Protein AF-A0AAN8NT73-F1 (afdb_monomer)

Solvent-accessible surface area (backbone atoms only — not comparable to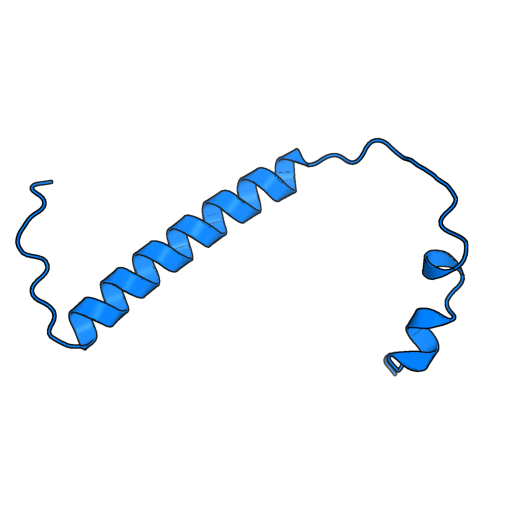 full-atom values): 3908 Å² total; per-residue (Å²): 133,84,78,52,72,77,56,52,66,69,32,60,82,66,69,65,72,79,73,94,65,92,77,84,52,69,67,55,54,54,49,52,54,54,52,51,52,53,50,54,51,51,49,53,53,50,39,49,74,71,68,51,83,84,84,84,70,95,124

Structure (mmCIF, N/CA/C/O backbone):
data_AF-A0AAN8NT73-F1
#
_entry.id   AF-A0AAN8NT73-F1
#
loop_
_atom_site.group_PDB
_atom_site.id
_atom_site.type_symbol
_atom_site.label_atom_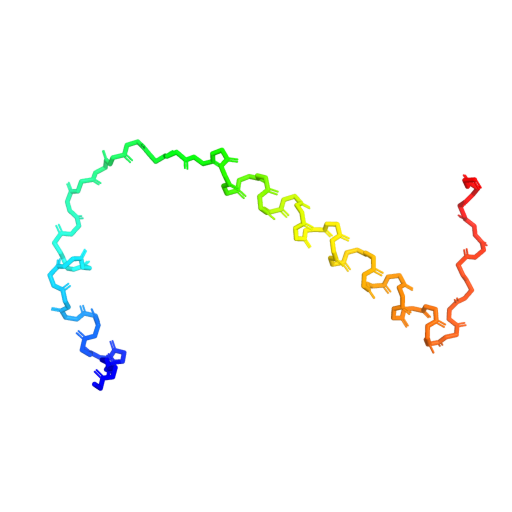id
_atom_site.label_alt_id
_atom_site.label_comp_id
_atom_site.label_asym_id
_atom_site.label_entity_id
_atom_site.label_seq_id
_atom_site.pdbx_PDB_ins_code
_atom_site.Cartn_x
_atom_site.Cartn_y
_atom_site.Cartn_z
_atom_site.occupancy
_atom_site.B_iso_or_equiv
_atom_site.auth_seq_id
_atom_site.auth_comp_id
_atom_site.auth_asym_id
_atom_site.auth_atom_id
_atom_site.pdbx_PDB_model_num
ATOM 1 N N . LYS A 1 1 ? 2.144 -10.479 25.644 1.00 86.81 1 LYS A N 1
ATOM 2 C CA . LYS A 1 1 ? 1.519 -11.307 24.575 1.00 86.81 1 LYS A CA 1
ATOM 3 C C . LYS A 1 1 ? 0.749 -10.363 23.646 1.00 86.81 1 LYS A C 1
ATOM 5 O O . LYS A 1 1 ? 0.161 -9.427 24.170 1.00 86.81 1 LYS A O 1
ATOM 10 N N . ARG A 1 2 ? 0.819 -10.510 22.314 1.00 93.50 2 ARG A N 1
ATOM 11 C CA . ARG A 1 2 ? 0.078 -9.632 21.376 1.00 93.50 2 ARG A CA 1
ATOM 12 C C . ARG A 1 2 ? -1.413 -9.995 21.375 1.00 93.50 2 ARG A C 1
ATOM 14 O O . ARG A 1 2 ? -1.737 -11.158 21.605 1.00 93.50 2 ARG A O 1
ATOM 21 N N . LEU A 1 3 ? -2.281 -9.016 21.118 1.00 94.06 3 LEU A N 1
ATOM 22 C CA . LEU A 1 3 ? -3.723 -9.230 20.963 1.00 94.06 3 LEU A CA 1
ATOM 23 C C . LEU A 1 3 ? -4.016 -10.065 19.712 1.00 94.06 3 LEU A C 1
ATOM 25 O O . LEU A 1 3 ? -3.325 -9.937 18.696 1.00 94.06 3 LEU A O 1
ATOM 29 N N . THR A 1 4 ? -5.050 -10.902 19.777 1.00 95.88 4 THR A N 1
ATOM 30 C CA . THR A 1 4 ? -5.596 -11.557 18.583 1.00 95.88 4 THR A CA 1
ATOM 31 C C . THR A 1 4 ? -6.373 -10.543 17.735 1.00 95.88 4 THR A C 1
ATOM 33 O O . THR A 1 4 ? -6.858 -9.542 18.267 1.00 95.88 4 THR A O 1
ATOM 36 N N . PRO A 1 5 ? -6.572 -10.794 16.429 1.00 93.62 5 PRO A N 1
ATOM 37 C CA . PRO A 1 5 ? -7.370 -9.905 15.581 1.00 93.62 5 PRO A CA 1
ATOM 38 C C . PRO A 1 5 ? -8.769 -9.633 16.151 1.00 93.62 5 PRO A C 1
ATOM 40 O O . PRO A 1 5 ? -9.219 -8.491 16.183 1.00 93.62 5 PRO A O 1
ATOM 43 N N . THR A 1 6 ? -9.420 -10.669 16.691 1.00 94.56 6 THR A N 1
ATOM 44 C CA . THR A 1 6 ? -10.740 -10.565 17.330 1.00 94.56 6 THR A CA 1
ATOM 45 C C . THR A 1 6 ? -10.741 -9.669 18.566 1.00 94.56 6 THR A C 1
ATOM 47 O O . THR A 1 6 ? -11.729 -8.988 18.825 1.00 94.56 6 THR A O 1
ATOM 50 N N . GLN A 1 7 ? -9.641 -9.642 19.319 1.00 94.12 7 GLN A N 1
ATOM 51 C CA . GLN A 1 7 ? -9.476 -8.754 20.466 1.00 94.12 7 GLN A CA 1
ATOM 52 C C . GLN A 1 7 ? -9.190 -7.311 20.030 1.00 94.12 7 GLN A C 1
ATOM 54 O O . GLN A 1 7 ? -9.739 -6.391 20.629 1.00 94.12 7 GLN A O 1
ATOM 59 N N . CYS A 1 8 ? -8.396 -7.098 18.973 1.00 93.62 8 CYS A N 1
ATOM 60 C CA . CYS A 1 8 ? -8.127 -5.761 18.430 1.00 93.62 8 CYS A CA 1
ATOM 61 C C . CYS A 1 8 ? -9.408 -5.061 17.965 1.00 93.62 8 CYS A C 1
ATOM 63 O O . CYS A 1 8 ? -9.605 -3.891 18.269 1.00 93.62 8 CYS A O 1
ATOM 65 N N . LEU A 1 9 ? -10.299 -5.779 17.274 1.00 91.19 9 LEU A N 1
ATOM 66 C CA . LEU A 1 9 ? -11.553 -5.213 16.759 1.00 91.19 9 LEU A CA 1
ATOM 67 C C . LEU A 1 9 ? -12.520 -4.753 17.861 1.00 91.19 9 LEU A C 1
ATOM 69 O O . LEU A 1 9 ? -13.366 -3.907 17.607 1.00 91.19 9 LEU A O 1
ATOM 73 N N . ARG A 1 10 ? -12.391 -5.288 19.081 1.00 93.06 10 ARG A N 1
ATOM 74 C CA . ARG A 1 10 ? -13.188 -4.881 20.254 1.00 93.06 10 ARG A CA 1
ATOM 75 C C . ARG A 1 10 ? -12.536 -3.753 21.057 1.00 93.06 10 ARG A C 1
ATOM 77 O O . ARG A 1 10 ? -13.051 -3.368 22.103 1.00 93.06 10 ARG A O 1
ATOM 84 N N . HIS A 1 11 ? -11.363 -3.280 20.643 1.00 91.50 11 HIS A N 1
ATOM 85 C CA . HIS A 1 11 ? -10.620 -2.278 21.389 1.00 91.50 11 HIS A CA 1
ATOM 86 C C . HIS A 1 11 ? -11.245 -0.892 21.198 1.00 91.50 11 HIS A C 1
ATOM 88 O O . HIS A 1 11 ? -11.466 -0.473 20.065 1.00 91.50 11 HIS A O 1
ATOM 94 N N . LYS A 1 12 ? -11.434 -0.146 22.296 1.00 89.50 12 LYS A N 1
ATOM 95 C CA . LYS A 1 12 ? -12.111 1.166 22.313 1.00 89.50 12 LYS A CA 1
ATOM 96 C C . LYS A 1 12 ? -11.583 2.161 21.279 1.00 89.50 12 LYS A C 1
ATOM 98 O O . LYS A 1 12 ? -12.350 2.851 20.630 1.00 89.50 12 LYS A O 1
ATOM 103 N N . TRP A 1 13 ? -10.263 2.184 21.065 1.00 86.50 13 TRP A N 1
ATOM 104 C CA . TRP A 1 13 ? -9.648 3.043 20.041 1.00 86.50 13 TRP A CA 1
ATOM 105 C C . TRP A 1 13 ? -10.177 2.783 18.619 1.00 86.50 13 TRP A C 1
ATOM 107 O O . TRP A 1 13 ? -10.210 3.706 17.819 1.00 86.50 13 TRP A O 1
ATOM 117 N N . LEU A 1 14 ? -10.574 1.546 18.298 1.00 86.94 14 LEU A N 1
ATOM 118 C CA . LEU A 1 14 ? -11.165 1.180 17.007 1.00 86.94 14 LEU A CA 1
ATOM 119 C C . LEU A 1 14 ? -12.691 1.344 16.995 1.00 86.94 14 LEU A C 1
ATOM 121 O O . LEU A 1 14 ? -13.234 1.718 15.962 1.00 86.94 14 LEU A O 1
ATOM 125 N N . THR A 1 15 ? -13.377 1.059 18.106 1.00 86.50 15 THR A N 1
ATOM 126 C CA . THR A 1 15 ? -14.851 1.091 18.168 1.00 86.50 15 THR A CA 1
ATOM 127 C C . THR A 1 15 ? -15.421 2.492 18.360 1.00 86.50 15 THR A C 1
ATOM 129 O O . THR A 1 15 ? -16.498 2.778 17.847 1.00 86.50 15 THR A O 1
ATOM 132 N N . ASP A 1 16 ? -14.691 3.378 19.040 1.00 83.88 16 ASP A N 1
ATOM 133 C CA . ASP A 1 16 ? -15.188 4.688 19.479 1.00 83.88 16 ASP A CA 1
ATOM 134 C C . ASP A 1 16 ? -14.614 5.832 18.612 1.00 83.88 16 ASP A C 1
ATOM 136 O O . ASP A 1 16 ? -14.500 6.978 19.051 1.00 83.88 16 ASP A O 1
ATOM 140 N N . MET A 1 17 ? -14.207 5.534 17.370 1.00 69.19 17 MET A N 1
ATOM 141 C CA . MET A 1 1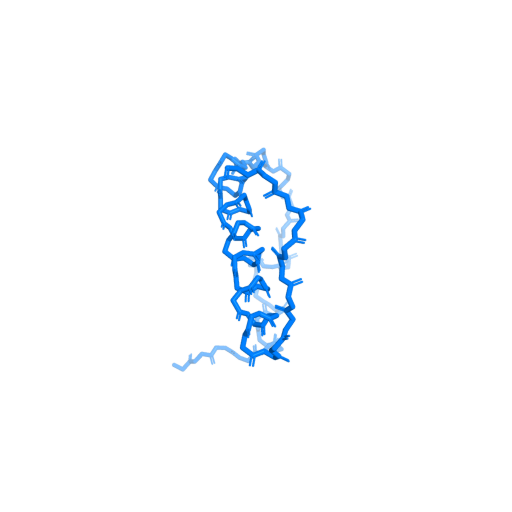7 ? -13.660 6.509 16.414 1.00 69.19 17 MET A CA 1
ATOM 142 C C . MET A 1 17 ? -14.742 7.495 15.942 1.00 69.19 17 MET A C 1
ATOM 144 O O . MET A 1 17 ? -15.317 7.344 14.870 1.00 69.19 17 MET A O 1
ATOM 148 N N . GLN A 1 18 ? -15.005 8.527 16.744 1.00 66.06 18 GLN A N 1
ATOM 149 C CA . GLN A 1 18 ? -15.945 9.614 16.435 1.00 66.06 18 GLN A CA 1
ATOM 150 C C . GLN A 1 18 ? -15.272 10.941 16.040 1.00 66.06 18 GLN A C 1
ATOM 152 O O . GLN A 1 18 ? -15.937 11.970 15.988 1.00 66.06 18 GLN A O 1
ATOM 157 N N . GLN A 1 19 ? -13.967 10.967 15.754 1.00 68.44 19 GLN A N 1
ATOM 158 C CA . GLN A 1 19 ? -13.270 12.226 15.458 1.00 68.44 19 GLN A CA 1
ATOM 159 C C . GLN A 1 19 ? -12.697 12.273 14.040 1.00 68.44 19 GLN A C 1
ATOM 161 O O . GLN A 1 19 ? -11.635 11.714 13.756 1.00 68.44 19 GLN A O 1
ATOM 166 N N . GLU A 1 20 ? -13.364 13.035 13.171 1.00 68.81 20 GLU A N 1
ATOM 167 C CA . GLU A 1 20 ? -12.780 13.562 11.937 1.00 68.81 20 GLU A CA 1
ATOM 168 C C . GLU A 1 20 ? -11.707 14.599 12.296 1.00 68.81 20 GLU A C 1
ATOM 170 O O . GLU A 1 20 ? -11.958 15.795 12.429 1.00 68.81 20 GLU A O 1
ATOM 175 N N . SER A 1 21 ? -10.482 14.125 12.512 1.00 72.38 21 SER A N 1
ATOM 176 C CA . SER A 1 21 ? -9.318 14.991 12.686 1.00 72.38 21 SER A CA 1
ATOM 177 C C . SER A 1 21 ? -8.600 15.184 11.351 1.00 72.38 21 SER A C 1
ATOM 179 O O . SER A 1 21 ? -8.438 14.249 10.563 1.00 72.38 21 SER A O 1
ATOM 181 N N . HIS A 1 22 ? -8.137 16.406 11.081 1.00 79.75 22 HIS A N 1
ATOM 182 C CA . HIS A 1 22 ? -7.351 16.683 9.882 1.00 79.75 22 HIS A CA 1
ATOM 183 C C . HIS A 1 22 ? -5.982 15.984 9.974 1.00 79.75 22 HIS A C 1
ATOM 185 O O . HIS A 1 22 ? -5.073 16.424 10.684 1.00 79.75 22 HIS A O 1
ATOM 191 N N . ILE A 1 23 ? -5.817 14.884 9.238 1.00 85.75 23 ILE A N 1
ATOM 192 C CA . ILE A 1 23 ? -4.595 14.075 9.263 1.00 85.75 23 ILE A CA 1
ATOM 193 C C . ILE A 1 23 ? -3.455 14.704 8.447 1.00 85.75 23 ILE A C 1
ATOM 195 O O . ILE A 1 23 ? -3.610 15.120 7.297 1.00 85.75 23 ILE A O 1
ATOM 199 N N . ASN A 1 24 ? -2.242 14.718 9.006 1.00 89.88 24 ASN A N 1
ATOM 200 C CA . ASN A 1 24 ? -1.057 15.161 8.273 1.00 89.88 24 ASN A CA 1
ATOM 201 C C . ASN A 1 24 ? -0.515 14.045 7.363 1.00 89.88 24 ASN A C 1
ATOM 203 O O . ASN A 1 24 ? 0.048 13.053 7.824 1.00 89.88 24 ASN A O 1
ATOM 207 N N . THR A 1 25 ? -0.598 14.248 6.047 1.00 94.69 25 THR A N 1
ATOM 208 C CA . THR A 1 25 ? -0.163 13.261 5.043 1.00 94.69 25 THR A CA 1
ATOM 209 C C . THR A 1 25 ? 1.237 13.510 4.470 1.00 94.69 25 THR A C 1
ATOM 211 O O . THR A 1 25 ? 1.695 12.737 3.627 1.00 94.69 25 THR A O 1
ATOM 214 N N . LYS A 1 26 ? 1.978 14.538 4.917 1.00 96.81 26 LYS A N 1
ATOM 215 C CA . LYS A 1 26 ? 3.285 14.922 4.333 1.00 96.81 26 LYS A CA 1
ATOM 216 C C . LYS A 1 26 ? 4.302 13.776 4.378 1.00 96.81 26 LYS A C 1
ATOM 218 O O . LYS A 1 26 ? 4.974 13.491 3.385 1.00 96.81 26 LYS A O 1
ATOM 223 N N . LYS A 1 27 ? 4.390 13.085 5.520 1.00 96.88 27 LYS A N 1
ATOM 224 C CA . LYS A 1 27 ? 5.279 11.922 5.694 1.00 96.88 27 LYS A CA 1
ATOM 225 C C . LYS A 1 27 ? 4.806 10.723 4.869 1.00 96.88 27 LYS A C 1
ATOM 227 O O . LYS A 1 27 ? 5.632 10.073 4.231 1.00 96.88 27 LYS A O 1
ATOM 232 N N . LEU A 1 28 ? 3.493 10.481 4.823 1.00 96.94 28 LEU A N 1
ATOM 233 C CA . LEU A 1 28 ? 2.902 9.394 4.041 1.00 96.94 28 LEU A CA 1
ATOM 234 C C . LEU A 1 28 ? 3.181 9.565 2.542 1.00 96.94 28 LEU A C 1
ATOM 236 O O . LEU A 1 28 ? 3.665 8.633 1.907 1.00 96.94 28 LEU A O 1
ATOM 240 N N . LYS A 1 29 ? 2.977 10.766 1.989 1.00 97.69 29 LYS A N 1
ATOM 241 C CA . LYS A 1 29 ? 3.266 11.070 0.577 1.00 97.69 29 LYS A CA 1
ATOM 242 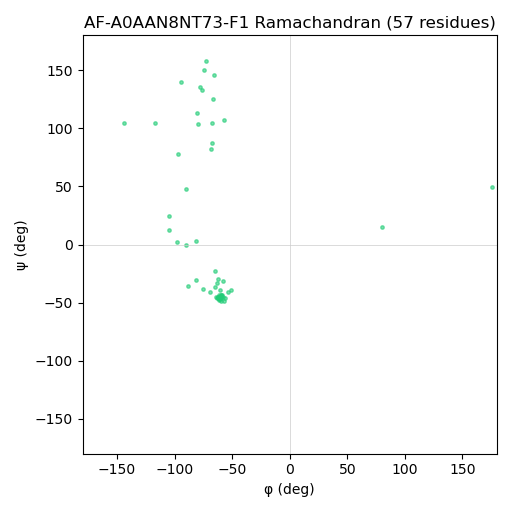C C . LYS A 1 29 ? 4.732 10.790 0.230 1.00 97.69 29 LYS A C 1
ATOM 244 O O . LYS A 1 29 ? 5.012 10.071 -0.728 1.00 97.69 29 LYS A O 1
ATOM 249 N N . ARG A 1 30 ? 5.673 11.275 1.052 1.00 98.12 30 ARG A N 1
ATOM 250 C CA . ARG A 1 30 ? 7.115 11.008 0.879 1.00 98.12 30 ARG A CA 1
ATOM 251 C C . ARG A 1 30 ? 7.430 9.510 0.933 1.00 98.12 30 ARG A C 1
ATOM 253 O O . ARG A 1 30 ? 8.198 9.013 0.111 1.00 98.12 30 ARG A O 1
ATOM 260 N N . TYR A 1 31 ? 6.832 8.791 1.881 1.00 98.06 31 TYR A N 1
ATOM 261 C CA . TYR A 1 31 ? 7.003 7.346 2.020 1.00 98.06 31 TYR A CA 1
ATOM 262 C C . TYR A 1 31 ? 6.500 6.583 0.789 1.00 98.06 31 TYR A C 1
ATOM 264 O O . TYR A 1 31 ? 7.217 5.726 0.268 1.00 98.06 31 TYR A O 1
ATOM 272 N N . VAL A 1 32 ? 5.312 6.925 0.284 1.00 98.31 32 VAL A N 1
ATOM 273 C CA . VAL A 1 32 ? 4.721 6.294 -0.905 1.00 98.31 32 VAL A CA 1
ATOM 274 C C . VAL A 1 32 ? 5.605 6.506 -2.135 1.00 98.31 32 VAL A C 1
ATOM 276 O O . VAL A 1 32 ? 5.888 5.540 -2.843 1.00 98.31 32 VAL A O 1
ATOM 279 N N . ILE A 1 33 ? 6.107 7.726 -2.359 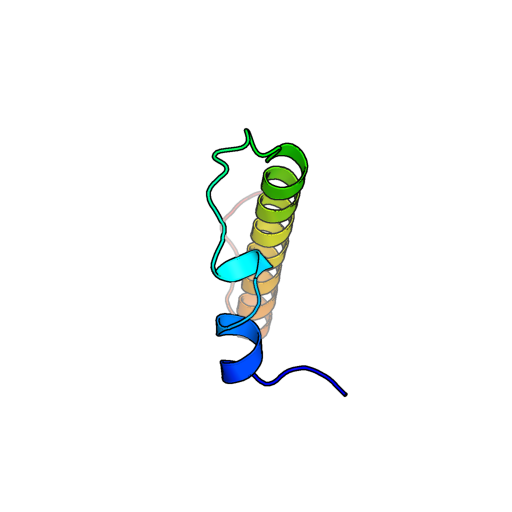1.00 98.31 33 ILE A N 1
ATOM 280 C CA . ILE A 1 33 ? 7.028 8.025 -3.470 1.00 98.31 33 ILE A CA 1
ATOM 281 C C . ILE A 1 33 ? 8.305 7.182 -3.354 1.00 98.31 33 ILE A C 1
ATOM 283 O O . ILE A 1 33 ? 8.676 6.499 -4.309 1.00 98.31 33 ILE A O 1
ATOM 287 N N . LYS A 1 34 ? 8.936 7.146 -2.171 1.00 98.25 34 LYS A N 1
ATOM 288 C CA . LYS A 1 34 ? 10.122 6.308 -1.924 1.00 98.25 34 LYS A CA 1
ATOM 289 C C . LYS A 1 34 ? 9.847 4.833 -2.237 1.00 98.25 34 LYS A C 1
ATOM 291 O O . LYS A 1 34 ? 10.646 4.184 -2.907 1.00 98.25 34 LYS A O 1
ATOM 296 N N . LYS A 1 35 ? 8.715 4.291 -1.775 1.00 98.38 35 LYS A N 1
ATOM 297 C CA . LYS A 1 35 ? 8.335 2.891 -2.024 1.00 98.38 35 LYS A CA 1
ATOM 298 C C . LYS A 1 35 ? 8.086 2.596 -3.504 1.00 98.38 35 LYS A C 1
ATOM 300 O O . LYS A 1 35 ? 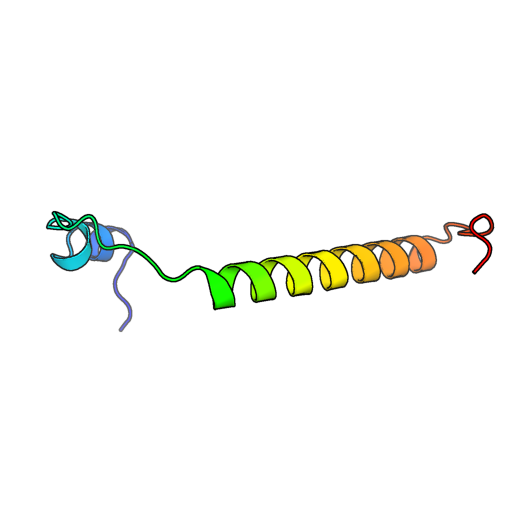8.447 1.508 -3.948 1.00 98.38 35 LYS A O 1
ATOM 305 N N . ARG A 1 36 ? 7.516 3.536 -4.265 1.00 98.50 36 ARG A N 1
ATOM 306 C CA . ARG A 1 36 ? 7.327 3.390 -5.719 1.00 98.50 36 ARG A CA 1
ATOM 307 C C . ARG A 1 36 ? 8.663 3.297 -6.457 1.00 98.50 36 ARG A C 1
ATOM 309 O O . ARG A 1 36 ? 8.822 2.380 -7.254 1.00 98.50 36 ARG A O 1
ATOM 316 N N . TRP A 1 37 ? 9.631 4.154 -6.125 1.00 98.50 37 TRP A N 1
ATOM 317 C CA . TRP A 1 37 ? 10.982 4.083 -6.696 1.00 98.50 37 TRP A CA 1
ATOM 318 C C . TRP A 1 37 ? 11.679 2.760 -6.388 1.00 98.50 37 TRP A C 1
ATOM 320 O O . TRP A 1 37 ? 12.205 2.118 -7.291 1.00 98.50 37 TRP A O 1
ATOM 330 N N . ILE A 1 38 ? 11.607 2.301 -5.134 1.00 98.25 38 ILE A N 1
ATOM 331 C CA . ILE A 1 38 ? 12.165 0.998 -4.744 1.00 98.25 38 ILE A CA 1
ATOM 332 C C . ILE A 1 38 ? 11.512 -0.134 -5.548 1.00 98.25 38 ILE A C 1
ATOM 334 O O . ILE A 1 38 ? 12.214 -1.011 -6.040 1.00 98.25 38 ILE A O 1
ATOM 338 N N . LYS A 1 39 ? 10.181 -0.116 -5.716 1.00 98.12 39 LYS A N 1
ATOM 339 C CA . LYS A 1 39 ? 9.476 -1.130 -6.513 1.00 98.12 39 LYS A CA 1
ATOM 340 C C . LYS A 1 39 ? 9.938 -1.109 -7.975 1.00 98.12 39 LYS A C 1
ATOM 342 O O . LYS A 1 39 ? 10.263 -2.170 -8.490 1.00 98.12 39 LYS A O 1
ATOM 347 N N . ALA A 1 40 ? 10.018 0.064 -8.605 1.00 97.94 40 ALA A N 1
ATOM 348 C CA . ALA A 1 40 ? 10.456 0.195 -9.996 1.00 97.94 40 ALA A CA 1
ATOM 349 C C . ALA A 1 40 ? 11.888 -0.327 -10.205 1.00 97.94 40 ALA A C 1
ATOM 351 O O . ALA A 1 40 ? 12.125 -1.140 -11.096 1.00 97.94 40 ALA A O 1
ATOM 352 N N . VAL A 1 41 ? 12.824 0.065 -9.336 1.00 97.50 41 VAL A N 1
ATOM 353 C CA . VAL A 1 41 ? 14.214 -0.414 -9.387 1.00 97.50 41 VAL A CA 1
ATOM 354 C C . VAL A 1 41 ? 14.283 -1.927 -9.177 1.00 97.50 41 VAL A C 1
ATOM 356 O O . VAL A 1 41 ? 14.948 -2.619 -9.944 1.00 97.50 41 VAL A O 1
ATOM 359 N N . ASN A 1 42 ? 13.555 -2.466 -8.196 1.00 97.56 42 ASN A N 1
ATOM 360 C CA . ASN A 1 42 ? 13.504 -3.911 -7.968 1.00 97.56 42 ASN A CA 1
ATOM 361 C C . ASN A 1 42 ? 12.952 -4.663 -9.185 1.00 97.56 42 ASN A C 1
ATOM 363 O O . ASN A 1 42 ? 13.473 -5.723 -9.523 1.00 97.56 42 ASN A O 1
ATOM 367 N N . THR A 1 43 ? 11.940 -4.114 -9.862 1.00 97.44 43 THR A N 1
ATOM 368 C CA . THR A 1 43 ? 11.406 -4.675 -11.109 1.00 97.44 43 THR A CA 1
ATOM 369 C C . THR A 1 43 ? 12.458 -4.674 -12.217 1.00 97.44 43 THR A C 1
ATOM 371 O O . THR A 1 43 ? 12.656 -5.705 -12.850 1.00 97.44 43 THR A O 1
ATOM 374 N N . ILE A 1 44 ? 13.187 -3.571 -12.413 1.00 95.31 44 ILE A N 1
ATOM 375 C CA . ILE A 1 44 ? 14.278 -3.487 -13.400 1.00 95.31 44 ILE A CA 1
ATOM 376 C C . ILE A 1 44 ? 15.366 -4.527 -13.101 1.00 95.31 44 ILE A C 1
ATOM 378 O O . ILE A 1 44 ? 15.796 -5.253 -13.996 1.00 95.31 44 ILE A O 1
ATOM 382 N N . ILE A 1 45 ? 15.788 -4.643 -11.838 1.00 95.19 45 ILE A N 1
ATOM 383 C CA . ILE A 1 45 ? 16.789 -5.632 -11.411 1.00 95.19 45 ILE A CA 1
ATOM 384 C C . ILE A 1 45 ? 16.285 -7.058 -11.663 1.00 95.19 45 ILE A C 1
ATOM 386 O O . ILE A 1 45 ? 17.042 -7.893 -12.155 1.00 95.19 45 ILE A O 1
ATOM 390 N N . ALA A 1 46 ? 15.020 -7.347 -11.349 1.00 96.88 46 ALA A N 1
ATOM 391 C CA . ALA A 1 46 ? 14.422 -8.655 -11.597 1.00 96.88 46 ALA A CA 1
ATOM 392 C C . ALA A 1 46 ? 14.386 -8.988 -13.095 1.00 96.88 46 ALA A C 1
ATOM 394 O O . ALA A 1 46 ? 14.791 -10.079 -13.478 1.00 96.88 46 ALA A O 1
ATOM 395 N N . LEU A 1 47 ? 13.983 -8.040 -13.944 1.00 95.12 47 LEU A N 1
ATOM 396 C CA . LEU A 1 47 ? 13.970 -8.215 -15.399 1.00 95.12 47 LEU A CA 1
ATOM 397 C C . LEU A 1 47 ? 15.373 -8.506 -15.944 1.00 95.12 47 LEU A C 1
ATOM 399 O O . LEU A 1 47 ? 15.541 -9.460 -16.700 1.00 95.12 47 LEU A O 1
ATOM 403 N N . ARG A 1 48 ? 16.395 -7.766 -15.493 1.00 9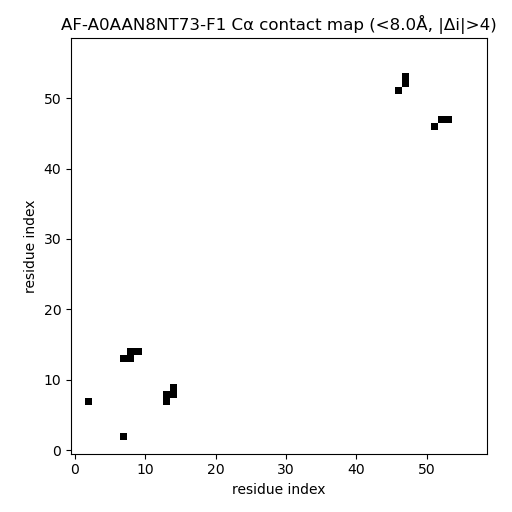1.06 48 ARG A N 1
ATOM 404 C CA . ARG A 1 48 ? 17.796 -8.053 -15.849 1.00 91.06 48 ARG A CA 1
ATOM 405 C C . ARG A 1 48 ? 18.221 -9.460 -15.425 1.00 91.06 48 ARG A C 1
ATOM 407 O O . ARG A 1 48 ? 18.840 -10.165 -16.213 1.00 91.06 48 ARG A O 1
ATOM 414 N N . ARG A 1 49 ? 17.859 -9.899 -14.212 1.00 94.44 49 ARG A N 1
ATOM 415 C CA . ARG A 1 49 ? 18.138 -11.270 -13.733 1.00 94.44 49 ARG A CA 1
ATOM 416 C C . ARG A 1 49 ? 17.449 -12.345 -14.574 1.00 94.44 49 ARG A C 1
ATOM 418 O O . ARG A 1 49 ? 17.982 -13.438 -14.688 1.00 94.44 49 ARG A O 1
ATOM 425 N N . MET A 1 50 ? 16.297 -12.034 -15.162 1.00 95.88 50 MET A N 1
ATOM 426 C CA . MET A 1 50 ? 15.574 -12.931 -16.070 1.00 95.88 50 MET A CA 1
ATOM 427 C C . MET A 1 50 ? 16.117 -12.909 -17.509 1.00 95.88 50 MET A C 1
ATOM 429 O O . MET A 1 50 ? 15.553 -13.569 -18.375 1.00 95.88 50 MET A O 1
ATOM 433 N N . GLY A 1 51 ? 17.192 -12.163 -17.788 1.00 91.38 51 GLY A N 1
ATOM 434 C CA . GLY A 1 51 ? 17.776 -12.072 -19.127 1.00 91.38 51 GLY A CA 1
ATOM 435 C C . GLY A 1 51 ? 17.044 -11.109 -20.066 1.00 91.38 51 GLY A C 1
ATOM 436 O O . GLY A 1 51 ? 17.277 -11.144 -21.273 1.00 91.38 51 GLY A O 1
ATOM 437 N N . ALA A 1 52 ? 16.173 -10.236 -19.543 1.00 89.25 52 ALA A N 1
ATOM 438 C CA . ALA A 1 52 ? 15.555 -9.192 -20.353 1.00 89.25 52 ALA A CA 1
ATOM 439 C C . ALA A 1 52 ? 16.618 -8.180 -20.815 1.00 89.25 52 ALA A C 1
ATOM 441 O O . ALA A 1 52 ? 17.320 -7.584 -19.992 1.00 89.25 52 ALA A O 1
ATOM 442 N N . LYS A 1 53 ? 16.706 -7.953 -22.130 1.00 84.00 53 LYS A N 1
ATOM 443 C CA . LYS A 1 53 ? 17.540 -6.899 -22.719 1.00 84.00 53 LYS A CA 1
ATOM 444 C C . LYS A 1 53 ? 16.811 -5.566 -22.602 1.00 84.00 53 LYS A C 1
ATOM 446 O O . LYS A 1 53 ? 15.859 -5.307 -23.330 1.00 84.00 53 LYS A O 1
ATOM 451 N N . LEU A 1 54 ? 17.237 -4.736 -21.656 1.00 75.19 54 LEU A N 1
ATOM 452 C CA . LEU A 1 54 ? 16.711 -3.383 -21.462 1.00 75.19 54 LEU A CA 1
ATOM 453 C C . LEU A 1 54 ? 17.519 -2.376 -22.299 1.00 75.19 54 LEU A C 1
ATOM 455 O O . LEU A 1 54 ? 17.948 -1.347 -21.787 1.00 75.19 54 LEU A O 1
ATOM 459 N N . ASP A 1 55 ? 17.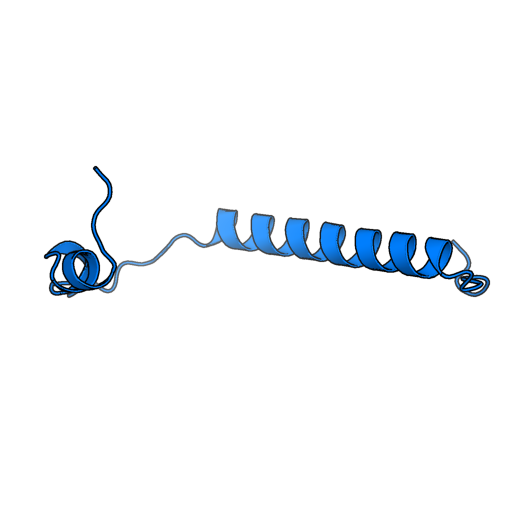748 -2.697 -23.573 1.00 69.94 55 ASP A N 1
ATOM 460 C CA . ASP A 1 55 ? 18.475 -1.852 -24.523 1.00 69.94 55 ASP A CA 1
ATOM 461 C C . ASP A 1 55 ? 17.450 -1.064 -25.346 1.00 69.94 55 ASP A C 1
ATOM 463 O O . ASP A 1 55 ? 17.074 -1.480 -26.437 1.00 69.94 55 ASP A O 1
ATOM 467 N N . SER A 1 56 ? 16.883 0.004 -24.774 1.00 58.69 56 SER A N 1
ATOM 468 C CA . SER A 1 56 ? 16.102 1.028 -25.506 1.00 58.69 56 SER A CA 1
ATOM 469 C C . SER A 1 56 ? 15.489 2.082 -24.578 1.00 58.69 56 SER A C 1
ATOM 471 O O . SER A 1 56 ? 14.317 2.408 -24.687 1.00 58.69 56 SER A O 1
ATOM 473 N N . VAL A 1 57 ? 16.268 2.672 -23.674 1.00 50.78 57 VAL A N 1
ATOM 474 C CA . VAL A 1 57 ? 16.029 4.072 -23.288 1.00 50.78 57 VAL A CA 1
ATOM 475 C C . VAL A 1 57 ? 17.400 4.678 -23.051 1.00 50.78 57 VAL A C 1
ATOM 477 O O . VAL A 1 57 ? 18.047 4.359 -22.056 1.00 50.78 57 VAL A O 1
ATOM 480 N N . GLY A 1 58 ? 17.854 5.495 -24.002 1.00 51.09 58 GLY A N 1
ATOM 481 C CA . GLY A 1 58 ? 19.023 6.342 -23.821 1.00 51.09 58 GLY A CA 1
ATOM 482 C C . GLY A 1 58 ? 18.810 7.246 -22.611 1.00 51.09 58 GLY A C 1
ATOM 483 O O . GLY A 1 58 ? 17.994 8.166 -22.652 1.00 51.09 58 GLY A O 1
ATOM 484 N N . LEU A 1 59 ? 19.521 6.923 -21.537 1.00 47.50 59 LEU A N 1
ATOM 485 C CA . LEU A 1 59 ? 20.071 7.882 -20.592 1.00 47.50 59 LEU A CA 1
ATOM 486 C C . LEU A 1 59 ? 21.573 7.932 -20.851 1.00 47.50 59 LEU A C 1
ATOM 488 O O . LEU A 1 59 ? 22.144 6.839 -21.075 1.00 47.50 59 LEU A O 1
#

Radius of gyration: 21.07 Å; Cα contacts (8 Å, |Δi|>4): 8; chains: 1; bounding box: 36×30×50 Å

Organism: Polyplax serrata (NCBI:txid468196)

Mean predicted aligned error: 8.23 Å

Secondary structure (DSSP, 8-state):
-PPPHHHHTTSHHHH----------HHHHHHHHHHHHHHHHHHHHHHHHTT--------

Sequence (59 aa):
KRLTPTQCLRHKWLTDMQQESHINTKKLKRYVIKKRWIKAVNTIIALRRMGAKLDSV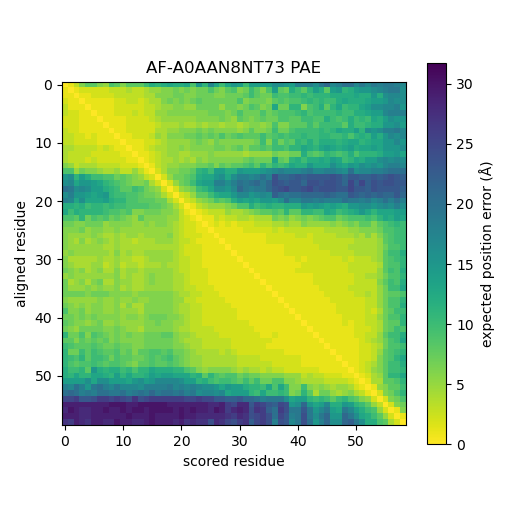GL

Foldseek 3Di:
DDDDPVRVCPDCVNVVPPDPDDDDCPVVVVVVVVVVVVVVVVVVVVCVVVVNDPPDDDD

pLDDT: mean 88.02, std 13.13, range [47.5, 98.5]